Protein AF-A0A951NHQ7-F1 (afdb_monomer_lite)

Sequence (108 aa):
MDDSTAAALALEETAPVEVALPTFAVLARLRSTAADGPAAVADVIGQVAPSAGLYDDVVVERQEDDGSFWVVVRFVTVSVDVHTAVLGVHETLTGQGVAVDEVWALPI

pLDDT: mean 86.29, std 16.73, range [41.97, 98.0]

Structure (mmCIF, N/CA/C/O backbone):
data_AF-A0A951NHQ7-F1
#
_entry.id   AF-A0A951NHQ7-F1
#
loop_
_atom_site.group_PDB
_atom_site.id
_atom_site.type_symbol
_atom_site.label_atom_id
_atom_site.label_alt_id
_atom_site.label_comp_id
_atom_site.label_asym_id
_atom_site.label_entity_id
_atom_site.label_seq_id
_atom_site.pdbx_PDB_ins_code
_atom_site.Cartn_x
_atom_site.Cartn_y
_atom_site.Cartn_z
_atom_site.occupancy
_atom_site.B_iso_or_equiv
_atom_site.auth_seq_id
_atom_site.auth_comp_id
_atom_site.auth_asym_id
_atom_site.auth_atom_id
_atom_site.pdbx_PDB_model_num
ATOM 1 N N . MET A 1 1 ? 63.049 -4.331 -34.613 1.00 41.97 1 MET A N 1
ATOM 2 C CA . MET A 1 1 ? 62.092 -5.453 -34.706 1.00 41.97 1 MET A CA 1
ATOM 3 C C . MET A 1 1 ? 61.044 -5.067 -33.698 1.00 41.97 1 MET A C 1
ATOM 5 O O . MET A 1 1 ? 61.218 -5.310 -32.512 1.00 41.97 1 MET A O 1
ATOM 9 N N . ASP A 1 2 ? 60.127 -4.231 -34.165 1.00 45.97 2 ASP A N 1
ATOM 10 C CA . ASP A 1 2 ? 59.394 -3.319 -33.300 1.00 45.97 2 ASP A CA 1
ATOM 11 C C . ASP A 1 2 ? 58.014 -3.914 -33.074 1.00 45.97 2 ASP A C 1
ATOM 13 O O . ASP A 1 2 ? 57.411 -4.486 -33.983 1.00 45.97 2 ASP A O 1
ATOM 17 N N . ASP A 1 3 ? 57.614 -3.835 -31.816 1.00 49.31 3 ASP A N 1
ATOM 18 C CA . ASP A 1 3 ? 56.496 -4.474 -31.142 1.00 49.31 3 ASP A CA 1
ATOM 19 C C . ASP A 1 3 ? 55.148 -4.174 -31.827 1.00 49.31 3 ASP A C 1
ATOM 21 O O . ASP A 1 3 ? 54.363 -3.323 -31.415 1.00 49.31 3 ASP A O 1
ATOM 25 N N . SER A 1 4 ? 54.890 -4.848 -32.949 1.00 54.03 4 SER A N 1
ATOM 26 C CA . SER A 1 4 ? 53.634 -4.787 -33.694 1.00 54.03 4 SER A CA 1
ATOM 27 C C . SER 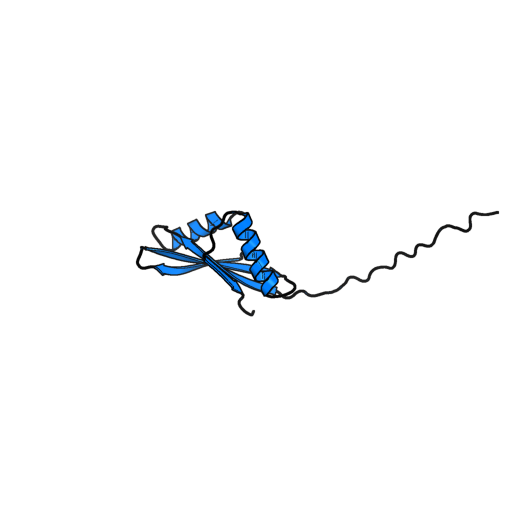A 1 4 ? 52.642 -5.782 -33.097 1.00 54.03 4 SER A C 1
ATOM 29 O O . SER A 1 4 ? 52.205 -6.732 -33.739 1.00 54.03 4 SER A O 1
ATOM 31 N N . THR A 1 5 ? 52.318 -5.617 -31.819 1.00 49.56 5 THR A N 1
ATOM 32 C CA . THR A 1 5 ? 51.136 -6.243 -31.210 1.00 49.56 5 THR A CA 1
ATOM 33 C C . THR A 1 5 ? 50.615 -5.376 -30.066 1.00 49.56 5 THR A C 1
ATOM 35 O O . THR A 1 5 ? 50.234 -5.861 -29.005 1.00 49.56 5 THR A O 1
ATOM 38 N N . ALA A 1 6 ? 50.535 -4.063 -30.290 1.00 47.22 6 ALA A N 1
ATOM 39 C CA . ALA A 1 6 ? 49.545 -3.262 -29.584 1.00 47.22 6 ALA A CA 1
ATOM 40 C C . ALA A 1 6 ? 48.175 -3.715 -30.098 1.00 47.22 6 ALA A C 1
ATOM 42 O O . ALA A 1 6 ? 47.684 -3.241 -31.122 1.00 47.22 6 ALA A O 1
ATOM 43 N N . ALA A 1 7 ? 47.638 -4.740 -29.436 1.00 49.25 7 ALA A N 1
ATOM 44 C CA . ALA A 1 7 ? 46.322 -5.292 -29.656 1.00 49.25 7 ALA A CA 1
ATOM 45 C C . ALA A 1 7 ? 45.310 -4.146 -29.699 1.00 49.25 7 ALA A C 1
ATOM 47 O O . ALA A 1 7 ? 44.929 -3.586 -28.671 1.00 49.25 7 ALA A O 1
ATOM 48 N N . ALA A 1 8 ? 44.892 -3.800 -30.913 1.00 47.44 8 ALA A N 1
ATOM 49 C CA . ALA A 1 8 ? 43.713 -3.002 -31.164 1.00 47.44 8 ALA A CA 1
ATOM 50 C C . ALA A 1 8 ? 42.497 -3.854 -30.780 1.00 47.44 8 ALA A C 1
ATOM 52 O O . ALA A 1 8 ? 41.776 -4.369 -31.629 1.00 47.44 8 ALA A O 1
ATOM 53 N N . LEU A 1 9 ? 42.292 -4.033 -29.474 1.00 44.69 9 LEU A N 1
ATOM 54 C CA . LEU A 1 9 ? 40.975 -4.279 -28.918 1.00 44.69 9 LEU A CA 1
ATOM 55 C C . LEU A 1 9 ? 40.206 -2.980 -29.145 1.00 44.69 9 LEU A C 1
ATOM 57 O O . LEU A 1 9 ? 40.169 -2.098 -28.289 1.00 44.69 9 LEU A O 1
ATOM 61 N N . ALA A 1 10 ? 39.678 -2.836 -30.360 1.00 50.50 10 ALA A N 1
ATOM 62 C CA . ALA A 1 10 ? 38.569 -1.948 -30.613 1.00 50.50 10 ALA A CA 1
ATOM 63 C C . ALA A 1 10 ? 37.487 -2.379 -29.625 1.00 50.50 10 ALA A C 1
ATOM 65 O O . ALA A 1 10 ? 36.888 -3.442 -29.7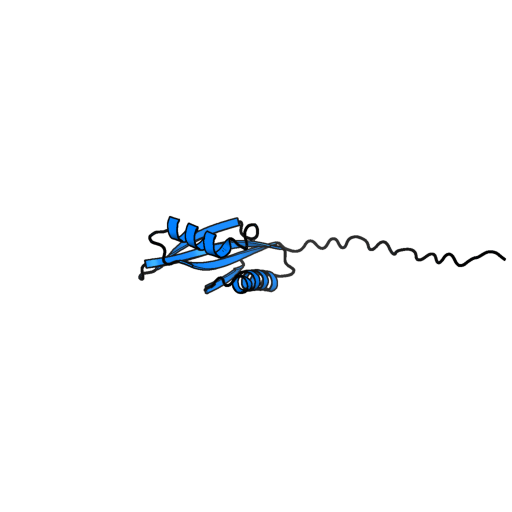71 1.00 50.50 10 ALA A O 1
ATOM 66 N N . LEU A 1 11 ? 37.347 -1.601 -28.553 1.00 48.56 11 LEU A N 1
ATOM 67 C CA . LEU A 1 11 ? 36.154 -1.589 -27.734 1.00 48.56 11 LEU A CA 1
ATOM 68 C C . LEU A 1 11 ? 35.018 -1.390 -28.729 1.00 48.56 11 LEU A C 1
ATOM 70 O O . LEU A 1 11 ? 34.878 -0.302 -29.285 1.00 48.56 11 LEU A O 1
ATOM 74 N N . GLU A 1 12 ? 34.291 -2.463 -29.036 1.00 52.03 12 GLU A N 1
ATOM 75 C CA . GLU A 1 12 ? 32.982 -2.337 -29.646 1.00 52.03 12 GLU A CA 1
ATOM 76 C C . GLU A 1 12 ? 32.207 -1.435 -28.696 1.00 52.03 12 GLU A C 1
ATOM 78 O O . GLU A 1 12 ? 31.861 -1.825 -27.581 1.00 52.03 12 GLU A O 1
ATOM 83 N N . GLU A 1 13 ? 32.074 -0.172 -29.092 1.00 51.53 13 GLU A N 1
ATOM 84 C CA . GLU A 1 13 ? 31.236 0.806 -28.434 1.00 51.53 13 GLU A CA 1
ATOM 85 C C . GLU A 1 13 ? 29.830 0.219 -28.492 1.00 51.53 13 GLU A C 1
ATOM 87 O O . GLU A 1 13 ? 29.149 0.281 -29.516 1.00 51.53 13 GLU A O 1
ATOM 92 N N . THR A 1 14 ? 29.443 -0.483 -27.426 1.00 56.19 14 THR A N 1
ATOM 93 C CA . THR A 1 14 ? 28.093 -0.997 -27.265 1.00 56.19 14 THR A CA 1
ATOM 94 C C . THR A 1 14 ? 27.193 0.220 -27.284 1.00 56.19 14 THR A C 1
ATOM 96 O O . THR A 1 14 ? 27.141 0.963 -26.301 1.00 56.19 14 THR A O 1
ATOM 99 N N . ALA A 1 15 ? 26.547 0.452 -28.427 1.00 56.22 15 ALA A N 1
ATOM 100 C CA . ALA A 1 15 ? 25.542 1.485 -28.571 1.00 56.22 15 ALA A CA 1
ATOM 101 C C . ALA A 1 15 ? 24.575 1.367 -27.381 1.00 56.22 15 ALA A C 1
ATOM 103 O O . ALA A 1 15 ? 24.190 0.241 -27.035 1.00 56.22 15 ALA A O 1
ATOM 104 N N . PRO A 1 16 ? 24.224 2.479 -26.713 1.00 60.81 16 PRO A N 1
ATOM 105 C CA . PRO A 1 16 ? 23.299 2.428 -25.596 1.00 60.81 16 PRO A CA 1
ATOM 106 C C . PRO A 1 16 ? 22.023 1.736 -26.067 1.00 60.81 16 PRO A C 1
ATOM 108 O O . PRO A 1 16 ? 21.402 2.133 -27.053 1.00 60.81 16 PRO A O 1
ATOM 111 N N . VAL A 1 17 ? 21.667 0.649 -25.388 1.00 63.62 17 VAL A N 1
ATOM 112 C CA . VAL A 1 17 ? 20.413 -0.050 -25.639 1.00 63.62 17 VAL A CA 1
ATOM 113 C C . VAL A 1 17 ? 19.301 0.857 -25.117 1.00 63.62 17 VAL A C 1
ATOM 115 O O . VAL A 1 17 ? 18.996 0.863 -23.927 1.00 63.62 17 VAL A O 1
ATOM 118 N N . GLU A 1 18 ? 18.726 1.669 -26.006 1.00 59.50 18 GLU A N 1
ATOM 119 C CA . GLU A 1 18 ? 17.541 2.486 -25.735 1.00 59.50 18 GLU A CA 1
ATOM 120 C C . GLU A 1 18 ? 16.300 1.585 -25.671 1.00 59.50 18 GLU A C 1
ATOM 122 O O . GLU A 1 18 ? 15.480 1.531 -26.585 1.00 59.50 18 GLU A O 1
ATOM 127 N N . VAL A 1 19 ? 16.168 0.823 -24.586 1.00 71.25 19 VAL A N 1
ATOM 128 C CA . VAL A 1 19 ? 14.921 0.125 -24.263 1.00 71.25 19 VAL A CA 1
ATOM 129 C C . VAL A 1 19 ? 14.141 1.001 -23.294 1.00 71.25 19 VAL A C 1
ATOM 131 O O . VAL A 1 19 ? 14.480 1.110 -22.117 1.00 71.25 19 VAL A O 1
ATOM 134 N N . ALA A 1 20 ? 13.085 1.637 -23.801 1.00 82.50 20 ALA A N 1
ATOM 135 C CA . ALA A 1 20 ? 12.091 2.288 -22.962 1.00 82.50 20 ALA A CA 1
ATOM 136 C C . ALA A 1 20 ? 11.232 1.204 -22.300 1.00 82.50 20 ALA A C 1
ATOM 138 O O . ALA A 1 20 ? 10.382 0.586 -22.941 1.00 82.50 20 ALA A O 1
ATOM 139 N N . LEU A 1 21 ? 11.494 0.944 -21.022 1.00 86.50 21 LEU A N 1
ATOM 140 C CA . LEU A 1 21 ? 10.673 0.042 -20.227 1.00 86.50 21 LEU A CA 1
ATOM 141 C C . LEU A 1 21 ? 9.319 0.704 -19.911 1.00 86.50 21 LEU A C 1
ATOM 143 O O . LEU A 1 21 ? 9.287 1.905 -19.625 1.00 86.50 21 LEU A O 1
ATOM 147 N N . PRO A 1 22 ? 8.206 -0.048 -19.957 1.00 89.50 22 PRO A N 1
ATOM 148 C CA . PRO A 1 22 ? 6.904 0.480 -19.579 1.00 89.50 22 PRO A CA 1
ATOM 149 C C . PRO A 1 22 ? 6.830 0.835 -18.089 1.00 89.50 22 PRO A C 1
ATOM 151 O O . PRO A 1 22 ? 7.460 0.210 -17.231 1.00 89.50 22 PRO A O 1
ATOM 154 N N . THR A 1 23 ? 6.002 1.835 -17.797 1.00 91.31 23 THR A N 1
ATOM 155 C CA . THR A 1 23 ? 5.642 2.242 -16.437 1.00 91.31 23 THR A CA 1
ATOM 156 C C . THR A 1 23 ? 4.320 1.589 -16.044 1.00 91.31 23 THR A C 1
ATOM 158 O O . THR A 1 23 ? 3.382 1.563 -16.839 1.00 91.31 23 THR A O 1
ATOM 161 N N . PHE A 1 24 ? 4.226 1.107 -14.806 1.00 93.00 24 PHE A N 1
ATOM 162 C CA . PHE A 1 24 ? 3.032 0.505 -14.217 1.00 93.00 24 PHE A CA 1
ATOM 163 C C . PHE A 1 24 ? 2.668 1.193 -12.900 1.00 93.00 24 PHE A C 1
ATOM 165 O O . PHE A 1 24 ? 3.536 1.429 -12.055 1.00 93.00 24 PHE A O 1
ATOM 172 N N . ALA A 1 25 ? 1.375 1.462 -12.717 1.00 94.81 25 ALA A N 1
ATOM 173 C CA . ALA A 1 25 ? 0.807 1.831 -11.429 1.00 94.81 25 ALA A CA 1
ATOM 174 C C . ALA A 1 25 ? 0.377 0.547 -10.713 1.00 94.81 25 ALA A C 1
ATOM 176 O O . ALA A 1 25 ? -0.529 -0.150 -11.169 1.00 94.81 25 ALA A O 1
ATOM 177 N N . VAL A 1 26 ? 1.042 0.223 -9.610 1.00 97.06 26 VAL A N 1
ATOM 178 C CA . VAL A 1 26 ? 0.784 -0.966 -8.799 1.00 97.06 26 VAL A CA 1
ATOM 179 C C . VAL A 1 26 ? 0.166 -0.532 -7.478 1.00 97.06 26 VAL A C 1
ATOM 181 O O . VAL A 1 26 ? 0.687 0.340 -6.794 1.00 97.06 26 VAL A O 1
ATOM 184 N N . LEU A 1 27 ? -0.962 -1.124 -7.126 1.00 97.69 27 LEU A N 1
ATOM 185 C CA . LEU A 1 27 ? -1.696 -0.870 -5.900 1.00 97.69 27 LEU A CA 1
ATOM 186 C C . LEU A 1 27 ? -1.462 -2.018 -4.926 1.00 97.69 27 LEU A C 1
ATOM 188 O O . LEU A 1 27 ? -1.533 -3.183 -5.314 1.00 97.69 27 LEU A O 1
ATOM 192 N N . ALA A 1 28 ? -1.201 -1.681 -3.669 1.00 97.69 28 ALA A N 1
ATOM 193 C CA . ALA A 1 28 ? -1.147 -2.625 -2.564 1.00 97.69 28 ALA A CA 1
ATOM 194 C C . ALA A 1 28 ? -2.222 -2.251 -1.545 1.00 97.69 28 ALA A C 1
ATOM 196 O O . ALA A 1 28 ? -2.272 -1.104 -1.096 1.00 97.69 28 ALA A O 1
ATOM 197 N N . ARG A 1 29 ? -3.072 -3.208 -1.171 1.00 97.75 29 ARG A N 1
ATOM 198 C CA . ARG A 1 29 ? -4.084 -3.028 -0.128 1.00 97.75 29 ARG A CA 1
ATOM 199 C C . ARG A 1 29 ? -3.584 -3.597 1.191 1.00 97.75 29 ARG A C 1
ATOM 201 O O . ARG A 1 29 ? -3.220 -4.768 1.275 1.00 97.75 29 ARG A O 1
ATOM 208 N N . LEU A 1 30 ? -3.596 -2.748 2.209 1.00 97.06 30 LEU A N 1
ATOM 209 C CA . LEU A 1 30 ? -3.167 -3.049 3.564 1.00 97.06 30 LEU A CA 1
ATOM 210 C C . LEU A 1 30 ? -4.308 -2.779 4.537 1.00 97.06 30 LEU A C 1
ATOM 212 O O . LEU A 1 30 ? -5.199 -1.961 4.281 1.00 97.06 30 LEU A O 1
ATOM 216 N N . ARG A 1 31 ? -4.248 -3.454 5.681 1.00 96.38 31 ARG A N 1
ATOM 217 C CA . ARG A 1 31 ? -5.219 -3.302 6.755 1.00 96.38 31 ARG A CA 1
ATOM 218 C C . ARG A 1 31 ? -4.672 -2.431 7.878 1.00 96.38 31 ARG A C 1
ATOM 220 O O . ARG A 1 31 ? -3.543 -2.618 8.321 1.00 96.38 31 ARG A O 1
ATOM 227 N N . SER A 1 32 ? -5.507 -1.532 8.390 1.00 97.00 32 SER A N 1
ATOM 228 C CA . SER A 1 32 ? -5.216 -0.740 9.586 1.00 97.00 32 SER A CA 1
ATOM 229 C C . SER A 1 32 ? -6.339 -0.868 10.612 1.00 97.00 32 SER A C 1
ATOM 231 O O . SER A 1 32 ? -7.516 -0.888 10.262 1.00 97.00 32 SER A O 1
ATOM 233 N N . THR A 1 33 ? -5.988 -0.938 11.894 1.00 96.00 33 THR A N 1
ATOM 234 C CA . THR A 1 33 ? -6.946 -0.917 13.017 1.00 96.00 33 THR A CA 1
ATOM 235 C C . THR A 1 33 ? -6.945 0.433 13.736 1.00 96.00 33 THR A C 1
ATOM 237 O O . THR A 1 33 ? -7.207 0.501 14.938 1.00 96.00 33 THR A O 1
ATOM 240 N N . ALA A 1 34 ? -6.559 1.501 13.038 1.00 96.81 34 ALA A N 1
ATOM 241 C CA . ALA A 1 34 ? -6.532 2.844 13.596 1.00 96.81 34 ALA A CA 1
ATOM 242 C C . ALA A 1 34 ? -7.939 3.357 13.956 1.00 96.81 34 ALA A C 1
ATOM 244 O O . ALA A 1 34 ? -8.952 2.805 13.539 1.00 96.81 34 ALA A O 1
ATOM 245 N N . ALA A 1 35 ? -7.998 4.429 14.750 1.00 94.88 35 ALA A N 1
ATOM 246 C CA . ALA A 1 35 ? -9.256 4.956 15.282 1.00 94.88 35 ALA A CA 1
ATOM 247 C C . ALA A 1 35 ? -10.149 5.637 14.226 1.00 94.88 35 ALA A C 1
ATOM 249 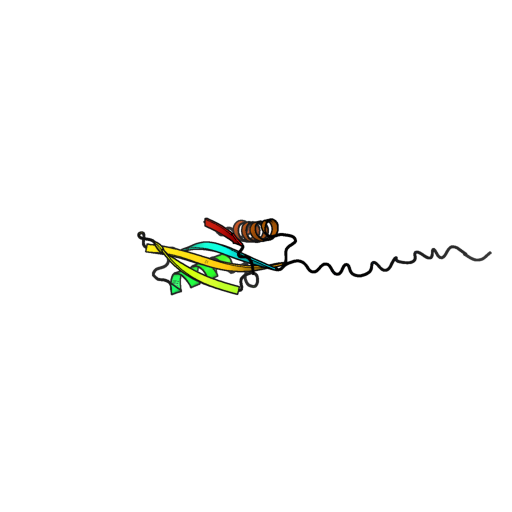O O . ALA A 1 35 ? -11.368 5.677 14.385 1.00 94.88 35 ALA A O 1
ATOM 250 N N . ASP A 1 36 ? -9.549 6.189 13.172 1.00 97.00 36 ASP A N 1
ATOM 251 C CA . ASP A 1 36 ? -10.231 6.896 12.093 1.00 97.00 36 ASP A CA 1
ATOM 252 C C . ASP A 1 36 ? -9.425 6.829 10.785 1.00 97.00 36 ASP A C 1
ATOM 254 O O . ASP A 1 36 ? -8.297 6.333 10.751 1.00 97.00 36 ASP A O 1
ATOM 258 N N . GLY A 1 37 ? -10.016 7.325 9.693 1.00 96.25 37 GLY A N 1
ATOM 259 C CA . GLY A 1 37 ? -9.403 7.302 8.363 1.00 96.25 37 GLY A CA 1
ATOM 260 C C . GLY A 1 37 ? -8.039 8.009 8.287 1.00 96.25 37 GLY A C 1
ATOM 261 O O . GLY A 1 37 ? -7.086 7.402 7.800 1.00 96.25 37 GLY A O 1
ATOM 262 N N . PRO A 1 38 ? -7.893 9.259 8.768 1.00 97.81 38 PRO A N 1
ATOM 263 C CA . PRO A 1 38 ? -6.592 9.928 8.821 1.00 97.81 38 PRO A CA 1
ATOM 264 C C . PRO A 1 38 ? -5.532 9.152 9.612 1.00 97.81 38 PRO A C 1
ATOM 266 O O . PRO A 1 38 ? -4.388 9.046 9.166 1.00 97.81 38 PRO A O 1
ATOM 269 N N . ALA A 1 39 ? -5.903 8.575 10.757 1.00 97.88 39 ALA A N 1
ATOM 270 C CA . ALA A 1 39 ? -5.005 7.742 11.544 1.00 97.88 39 ALA A CA 1
ATOM 271 C C . ALA A 1 39 ? -4.647 6.436 10.816 1.00 97.88 39 ALA A C 1
ATOM 273 O O . ALA A 1 39 ? -3.505 5.997 10.910 1.00 97.88 39 ALA A O 1
ATOM 274 N N . ALA A 1 40 ? -5.570 5.850 10.048 1.00 97.75 40 ALA A N 1
ATOM 275 C CA . ALA A 1 40 ? -5.309 4.661 9.238 1.00 97.75 40 ALA A CA 1
ATOM 276 C C . ALA A 1 40 ? -4.294 4.933 8.120 1.00 97.75 40 ALA A C 1
ATOM 278 O O . ALA A 1 40 ? -3.397 4.128 7.882 1.00 97.75 40 ALA A O 1
ATOM 279 N N . VAL A 1 41 ? -4.385 6.099 7.473 1.00 97.56 41 VAL A N 1
ATOM 280 C CA . VAL A 1 41 ? -3.384 6.540 6.489 1.00 97.56 41 VAL A CA 1
ATOM 281 C C . VAL A 1 41 ? -2.022 6.727 7.152 1.00 97.56 41 VAL A C 1
ATOM 283 O O . VAL A 1 41 ? -1.023 6.235 6.636 1.00 97.56 41 VAL A O 1
ATOM 286 N N . ALA A 1 42 ? -1.968 7.404 8.302 1.00 96.75 42 ALA A N 1
ATOM 287 C CA . ALA A 1 42 ? -0.716 7.617 9.026 1.00 96.75 42 ALA A CA 1
ATOM 288 C C . ALA A 1 42 ? -0.072 6.298 9.491 1.00 96.75 42 ALA A C 1
ATOM 290 O O . ALA A 1 42 ? 1.145 6.144 9.393 1.00 96.75 42 ALA A O 1
ATOM 291 N N . ASP A 1 43 ? -0.886 5.347 9.954 1.00 96.81 43 ASP A N 1
ATOM 292 C CA . ASP A 1 43 ? -0.458 3.998 10.323 1.00 96.81 43 ASP A CA 1
ATOM 293 C C . ASP A 1 43 ? 0.161 3.266 9.126 1.00 96.81 43 ASP A C 1
ATOM 295 O O . ASP A 1 43 ? 1.314 2.843 9.192 1.00 96.81 43 ASP A O 1
ATOM 299 N N . VAL A 1 44 ? -0.539 3.212 7.988 1.00 96.62 44 VAL A N 1
ATOM 300 C CA . VAL A 1 44 ? -0.015 2.567 6.775 1.00 96.62 44 VAL A CA 1
ATOM 301 C C . VAL A 1 44 ? 1.235 3.258 6.244 1.00 96.62 44 VAL A C 1
ATOM 303 O O . VAL A 1 44 ? 2.188 2.565 5.898 1.00 96.62 44 VAL A O 1
ATOM 306 N N . ILE A 1 45 ? 1.299 4.593 6.254 1.00 95.75 45 ILE A N 1
ATOM 307 C CA . ILE A 1 45 ? 2.532 5.329 5.929 1.00 95.75 45 ILE A CA 1
ATOM 308 C C . ILE A 1 45 ? 3.679 4.888 6.844 1.00 95.75 45 ILE A C 1
ATOM 310 O O . ILE A 1 45 ? 4.792 4.694 6.365 1.00 95.75 45 ILE A O 1
ATOM 314 N N . GLY A 1 46 ? 3.423 4.702 8.140 1.00 94.75 46 GLY A N 1
ATOM 315 C CA . GLY A 1 46 ? 4.410 4.178 9.083 1.00 94.75 46 GLY A CA 1
ATOM 316 C C . GLY A 1 46 ? 4.886 2.768 8.726 1.00 94.75 46 GLY A C 1
ATOM 317 O O . GLY A 1 46 ? 6.086 2.501 8.787 1.00 94.75 46 GLY A O 1
ATOM 318 N N . GLN A 1 47 ? 3.973 1.889 8.302 1.00 93.50 47 GLN A N 1
ATOM 319 C CA . GLN A 1 47 ? 4.293 0.523 7.875 1.00 93.50 47 GLN A CA 1
ATOM 320 C C . GLN A 1 47 ? 5.159 0.501 6.607 1.00 93.50 47 GLN A C 1
ATOM 322 O O . GLN A 1 47 ? 6.138 -0.240 6.547 1.00 93.50 47 GLN A O 1
ATOM 327 N N . VAL A 1 48 ? 4.838 1.333 5.608 1.00 93.88 48 VAL A N 1
ATOM 328 C CA . VAL A 1 48 ? 5.563 1.376 4.323 1.00 93.88 48 VAL A CA 1
ATOM 329 C C . VAL A 1 48 ? 6.695 2.405 4.282 1.00 93.88 48 VAL A C 1
ATOM 331 O O . VAL A 1 48 ? 7.340 2.564 3.248 1.00 93.88 48 VAL A O 1
ATOM 334 N N . ALA A 1 49 ? 6.992 3.082 5.394 1.00 91.56 49 ALA A N 1
ATOM 335 C CA . ALA A 1 49 ? 8.056 4.083 5.483 1.00 91.56 49 ALA A CA 1
ATOM 336 C C . ALA A 1 49 ? 9.437 3.601 4.981 1.00 91.56 49 ALA A C 1
ATOM 338 O O . ALA A 1 49 ? 10.143 4.404 4.368 1.00 91.56 49 ALA A O 1
ATOM 339 N N . PRO A 1 50 ? 9.855 2.328 5.156 1.00 89.31 50 PRO A N 1
ATOM 340 C CA . PRO A 1 50 ? 11.111 1.842 4.575 1.00 89.31 50 PRO A CA 1
ATOM 341 C C . PRO A 1 50 ? 11.121 1.836 3.035 1.00 89.31 50 PRO A C 1
ATOM 343 O O . PRO A 1 50 ? 12.189 1.877 2.431 1.00 89.31 50 PRO A O 1
ATOM 346 N N . SER A 1 51 ? 9.944 1.830 2.403 1.00 84.81 51 SER A N 1
ATOM 347 C CA . SER A 1 51 ? 9.732 1.988 0.957 1.00 84.81 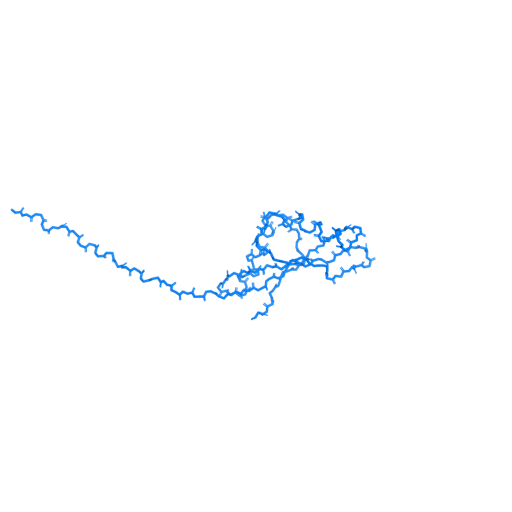51 SER A CA 1
ATOM 348 C C . SER A 1 51 ? 9.513 3.446 0.533 1.00 84.81 51 SER A C 1
ATOM 350 O O . SER A 1 51 ? 9.018 3.697 -0.569 1.00 84.81 51 SER A O 1
ATOM 352 N N . ALA A 1 52 ? 9.840 4.423 1.387 1.00 76.69 52 ALA A N 1
ATOM 353 C CA . ALA A 1 52 ? 9.675 5.837 1.068 1.00 76.69 52 ALA A CA 1
ATOM 354 C C . ALA A 1 52 ? 10.354 6.189 -0.268 1.00 76.69 52 ALA A C 1
ATOM 356 O O . ALA A 1 52 ? 11.533 5.910 -0.483 1.00 76.69 52 ALA A O 1
ATOM 357 N N . GLY A 1 53 ? 9.586 6.803 -1.172 1.00 78.75 53 GLY A N 1
ATOM 358 C CA . GLY A 1 53 ? 10.019 7.149 -2.530 1.00 78.75 53 GLY A CA 1
ATOM 359 C C . GLY A 1 53 ? 9.659 6.124 -3.610 1.00 78.75 53 GLY A C 1
ATOM 360 O O . GLY A 1 53 ? 9.813 6.435 -4.787 1.00 78.75 53 GLY A O 1
ATOM 361 N N . LEU A 1 54 ? 9.154 4.940 -3.241 1.00 83.75 54 LEU A N 1
ATOM 362 C CA . LEU A 1 54 ? 8.626 3.945 -4.190 1.00 83.75 54 LEU A CA 1
ATOM 363 C C . LEU A 1 54 ? 7.110 4.067 -4.400 1.00 83.75 54 LEU A C 1
ATOM 365 O O . LEU A 1 54 ? 6.583 3.591 -5.406 1.00 83.75 54 LEU A O 1
ATOM 369 N N . TYR A 1 55 ? 6.416 4.705 -3.458 1.00 89.19 55 TYR A N 1
ATOM 370 C CA . TYR A 1 55 ? 4.993 5.017 -3.534 1.00 89.19 55 TYR A CA 1
ATOM 371 C C . TYR A 1 55 ? 4.766 6.527 -3.612 1.00 89.19 55 TYR A C 1
ATOM 373 O O . TYR A 1 55 ? 5.575 7.309 -3.108 1.00 89.19 55 TYR A O 1
ATOM 381 N N . ASP A 1 56 ? 3.666 6.931 -4.245 1.00 90.44 56 ASP A N 1
ATOM 382 C CA . ASP A 1 56 ? 3.319 8.337 -4.472 1.00 90.44 56 ASP A CA 1
ATOM 383 C C . ASP A 1 56 ? 1.966 8.750 -3.874 1.00 90.44 56 ASP A C 1
ATOM 385 O O . ASP A 1 56 ? 1.701 9.946 -3.752 1.00 90.44 56 ASP A O 1
ATOM 389 N N . ASP A 1 57 ? 1.134 7.787 -3.465 1.00 93.75 57 ASP A N 1
ATOM 390 C CA . ASP A 1 57 ? -0.173 8.048 -2.864 1.00 93.75 57 ASP A CA 1
ATOM 391 C C . ASP A 1 57 ? -0.570 6.967 -1.845 1.00 93.75 57 ASP A C 1
ATOM 393 O O . ASP A 1 57 ? -0.195 5.798 -1.978 1.00 93.75 57 ASP A O 1
ATOM 397 N N . VAL A 1 58 ? -1.336 7.366 -0.826 1.00 96.19 58 VAL A N 1
ATOM 398 C CA . VAL A 1 58 ? -1.899 6.488 0.211 1.00 96.19 58 VAL A CA 1
ATOM 399 C C . VAL A 1 58 ? -3.296 6.981 0.573 1.00 96.19 58 VAL A C 1
ATOM 401 O O . VAL A 1 58 ? -3.457 8.087 1.089 1.00 96.19 58 VAL A O 1
ATOM 404 N N . VAL A 1 59 ? -4.312 6.149 0.347 1.00 96.50 59 VAL A N 1
ATOM 405 C CA . VAL A 1 59 ? -5.720 6.529 0.525 1.00 96.50 59 VAL A CA 1
ATOM 406 C C . VAL A 1 59 ? -6.513 5.453 1.252 1.00 96.50 59 VAL A C 1
ATOM 408 O O . VAL A 1 59 ? -6.266 4.261 1.093 1.00 96.50 59 VAL A O 1
ATOM 411 N N . VAL A 1 60 ? -7.513 5.863 2.031 1.00 96.75 60 VAL A N 1
ATOM 412 C CA . VAL A 1 60 ? -8.507 4.926 2.570 1.00 96.75 60 VAL A CA 1
ATOM 413 C C . VAL A 1 60 ? -9.430 4.488 1.436 1.00 96.75 60 VAL A C 1
ATOM 415 O O . VAL A 1 60 ? -10.056 5.328 0.794 1.00 96.75 60 VAL A O 1
ATOM 418 N N . GLU A 1 61 ? -9.537 3.181 1.213 1.00 95.81 61 GLU A N 1
ATOM 419 C CA . GLU A 1 61 ? -10.505 2.593 0.284 1.00 95.81 61 GLU A CA 1
ATOM 420 C C . GLU A 1 61 ? -11.882 2.479 0.947 1.00 95.81 61 GLU A C 1
ATOM 422 O O . GLU A 1 61 ? -12.876 2.968 0.411 1.00 95.81 61 GLU A O 1
ATOM 427 N N . ARG A 1 62 ? -11.947 1.845 2.125 1.00 94.81 62 ARG A N 1
ATOM 428 C CA . ARG A 1 62 ? -13.192 1.652 2.885 1.00 94.81 62 ARG A CA 1
ATOM 429 C C . ARG A 1 62 ? -12.930 1.342 4.360 1.00 94.81 62 ARG A C 1
ATOM 431 O O . ARG A 1 62 ? -11.841 0.902 4.722 1.00 94.81 62 ARG A O 1
ATOM 438 N N . GLN A 1 63 ? -13.950 1.541 5.192 1.00 96.50 63 GLN A N 1
ATOM 439 C CA . GLN A 1 63 ? -13.997 1.046 6.569 1.00 96.50 63 GLN A CA 1
ATOM 440 C C . GLN A 1 63 ? -14.860 -0.222 6.618 1.00 96.50 63 GLN A C 1
ATOM 442 O O . GLN A 1 63 ? -15.956 -0.236 6.059 1.00 96.50 63 GLN A O 1
ATOM 447 N N . GLU A 1 64 ? -14.362 -1.265 7.274 1.00 95.50 64 GLU A N 1
ATOM 448 C CA . GLU A 1 64 ? -15.066 -2.527 7.498 1.00 95.50 64 GLU A CA 1
ATOM 449 C C . GLU A 1 64 ? -15.990 -2.457 8.719 1.00 95.50 64 GLU A C 1
ATOM 451 O O . GLU A 1 64 ? -15.811 -1.639 9.624 1.00 95.50 64 GLU A O 1
ATOM 456 N N . ASP A 1 65 ? -16.938 -3.393 8.786 1.00 94.94 65 ASP A N 1
ATOM 457 C CA . ASP A 1 65 ? -17.905 -3.506 9.887 1.00 94.94 65 ASP A CA 1
ATOM 458 C C . ASP A 1 65 ? -17.248 -3.762 11.254 1.00 94.94 65 ASP A C 1
ATOM 460 O O . ASP A 1 65 ? -17.813 -3.420 12.294 1.00 94.94 65 ASP A O 1
ATOM 464 N N . ASP A 1 66 ? -16.049 -4.352 11.271 1.00 93.38 66 ASP A N 1
ATOM 465 C CA . ASP A 1 66 ? -15.268 -4.571 12.493 1.00 93.38 66 ASP A CA 1
ATOM 466 C C . ASP A 1 66 ? -14.438 -3.349 12.924 1.00 93.38 66 ASP A C 1
ATOM 468 O O . ASP A 1 66 ? -13.665 -3.422 13.880 1.00 93.38 66 ASP A O 1
ATOM 472 N N . GLY A 1 67 ? -14.615 -2.219 12.236 1.00 93.38 67 GLY A N 1
ATOM 473 C CA . GLY A 1 67 ? -13.951 -0.954 12.517 1.00 93.38 67 GLY A CA 1
ATOM 474 C C . GLY A 1 67 ? -12.563 -0.816 11.895 1.00 93.38 67 GLY A C 1
ATOM 475 O O . GLY A 1 67 ? -11.992 0.268 11.986 1.00 93.38 67 GLY A O 1
ATOM 476 N N . SER A 1 68 ? -12.025 -1.859 11.252 1.00 95.94 68 SER A N 1
ATOM 477 C CA . SER A 1 68 ? -10.756 -1.763 10.522 1.00 95.94 68 SER A CA 1
ATOM 478 C C . SER A 1 68 ? -10.898 -0.997 9.205 1.00 95.94 68 SER A C 1
ATOM 480 O O . SER A 1 68 ? -11.983 -0.876 8.644 1.00 95.94 68 SER A O 1
ATOM 482 N N . PHE A 1 69 ? -9.786 -0.476 8.699 1.00 97.81 69 PHE A N 1
ATOM 483 C CA . PHE A 1 69 ? -9.713 0.262 7.446 1.00 97.81 69 PHE A CA 1
ATOM 484 C C . PHE A 1 69 ? -8.912 -0.522 6.416 1.00 97.81 69 PHE A C 1
ATOM 486 O O . PHE A 1 69 ? -7.811 -1.000 6.700 1.00 97.81 69 PHE A O 1
ATOM 493 N N . TRP A 1 70 ? -9.451 -0.589 5.204 1.00 97.81 70 TRP A N 1
ATOM 494 C CA . TRP A 1 70 ? -8.687 -0.919 4.013 1.00 97.81 70 TRP A CA 1
ATOM 495 C C . TRP A 1 70 ? -8.044 0.349 3.477 1.00 97.81 70 TRP A C 1
ATOM 497 O O . TRP A 1 70 ? -8.729 1.330 3.179 1.00 97.81 70 TRP A O 1
ATOM 507 N N . VAL A 1 71 ? -6.723 0.328 3.364 1.00 98.00 71 VAL A N 1
ATOM 508 C CA . VAL A 1 71 ? -5.922 1.448 2.880 1.00 98.00 71 VAL A CA 1
ATOM 509 C C . VAL A 1 71 ? -5.114 0.967 1.686 1.00 98.00 71 VAL A C 1
ATOM 511 O O . VAL A 1 71 ? -4.497 -0.096 1.726 1.00 98.00 71 VAL A O 1
ATOM 514 N N . VAL A 1 72 ? -5.135 1.743 0.610 1.00 97.94 72 VAL A N 1
ATOM 515 C CA . VAL A 1 72 ? -4.440 1.437 -0.635 1.00 97.94 72 VAL A CA 1
ATOM 516 C C . VAL A 1 72 ? -3.239 2.355 -0.774 1.00 97.94 72 VAL A C 1
ATOM 518 O O . VAL A 1 72 ? -3.362 3.574 -0.668 1.00 97.94 72 VAL A O 1
ATOM 521 N N . VAL A 1 73 ? -2.083 1.755 -1.036 1.00 97.69 73 VAL A N 1
ATOM 522 C CA . VAL A 1 73 ? -0.833 2.441 -1.369 1.00 97.69 73 VAL A CA 1
ATOM 523 C C . VAL A 1 73 ? -0.588 2.285 -2.864 1.00 97.69 73 VAL A C 1
ATOM 525 O O . VAL A 1 73 ? -0.655 1.168 -3.384 1.00 97.69 73 VAL A O 1
ATOM 528 N N . ARG A 1 74 ? -0.294 3.387 -3.560 1.00 96.94 74 ARG A N 1
ATOM 529 C CA . ARG A 1 74 ? 0.045 3.380 -4.987 1.00 96.94 74 ARG A CA 1
ATOM 530 C C . ARG A 1 74 ? 1.548 3.497 -5.195 1.00 96.94 74 ARG A C 1
ATOM 532 O O . ARG A 1 74 ? 2.170 4.464 -4.774 1.00 96.94 74 ARG A O 1
ATOM 539 N N . PHE A 1 75 ? 2.099 2.528 -5.909 1.00 95.38 75 PHE A N 1
ATOM 540 C CA . PHE A 1 75 ? 3.476 2.465 -6.374 1.00 95.38 75 PHE A CA 1
ATOM 541 C C . PHE A 1 75 ? 3.523 2.763 -7.868 1.00 95.38 75 PHE A C 1
ATOM 543 O O . PHE A 1 75 ? 2.725 2.230 -8.640 1.00 95.38 75 PHE A O 1
ATOM 550 N N . VAL A 1 76 ? 4.485 3.577 -8.292 1.00 92.31 76 VAL A N 1
ATOM 551 C CA . VAL A 1 76 ? 4.757 3.818 -9.713 1.00 92.31 76 VAL A CA 1
ATOM 552 C C . VAL A 1 76 ? 6.104 3.192 -10.029 1.00 92.31 76 VAL A C 1
ATOM 554 O O . VAL A 1 76 ? 7.136 3.626 -9.526 1.00 92.31 76 VAL A O 1
ATOM 557 N N . THR A 1 77 ? 6.089 2.137 -10.839 1.00 90.94 77 THR A N 1
ATOM 558 C CA . THR A 1 77 ? 7.275 1.314 -11.108 1.00 90.94 77 THR A CA 1
ATOM 559 C C . THR A 1 77 ? 7.539 1.214 -12.599 1.00 90.94 77 THR A C 1
ATOM 561 O O . THR A 1 77 ? 6.611 1.201 -13.401 1.00 90.94 77 THR A O 1
ATOM 564 N N . VAL A 1 78 ? 8.809 1.122 -12.976 1.00 91.44 78 VAL A N 1
ATOM 565 C CA . VAL A 1 78 ? 9.225 0.803 -14.344 1.00 91.44 78 VAL A CA 1
ATOM 566 C C . VAL A 1 78 ? 9.623 -0.667 -14.371 1.00 91.44 78 VAL A C 1
ATOM 568 O O . VAL A 1 78 ? 10.415 -1.096 -13.533 1.00 91.44 78 VAL A O 1
ATOM 571 N N . SER A 1 79 ? 9.067 -1.451 -15.294 1.00 93.00 79 SER A N 1
ATOM 572 C CA . SER A 1 79 ? 9.305 -2.899 -15.342 1.00 93.00 79 SER A CA 1
ATOM 573 C C . SER A 1 79 ? 9.187 -3.459 -16.756 1.00 93.00 79 SER A C 1
ATOM 575 O O . SER A 1 79 ? 8.706 -2.785 -17.658 1.00 93.00 79 SER A O 1
ATOM 577 N N . VAL A 1 80 ? 9.631 -4.699 -16.963 1.00 92.56 80 VAL A N 1
ATOM 578 C CA . VAL A 1 80 ? 9.569 -5.389 -18.266 1.00 92.56 80 VAL A CA 1
ATOM 579 C C . VAL A 1 80 ? 8.150 -5.824 -18.636 1.00 92.56 80 VAL A C 1
ATOM 581 O O . VAL A 1 80 ? 7.811 -5.885 -19.816 1.00 92.56 80 VAL A O 1
ATOM 584 N N . ASP A 1 81 ? 7.311 -6.088 -17.635 1.00 93.31 81 ASP A N 1
ATOM 585 C CA . ASP A 1 81 ? 5.903 -6.435 -17.783 1.00 93.31 81 ASP A CA 1
ATOM 586 C C . ASP A 1 81 ? 5.135 -6.197 -16.469 1.00 93.31 81 ASP A C 1
ATOM 588 O O . ASP A 1 81 ? 5.713 -5.944 -15.406 1.00 93.31 81 ASP A O 1
ATOM 592 N N . VAL A 1 82 ? 3.805 -6.285 -16.552 1.00 94.44 82 VAL A N 1
ATOM 593 C CA . VAL A 1 82 ? 2.896 -6.041 -15.424 1.00 94.44 82 VAL A CA 1
ATOM 594 C C . VAL A 1 82 ? 3.059 -7.062 -14.295 1.00 94.44 82 VAL A C 1
ATOM 596 O O . VAL A 1 82 ? 2.916 -6.715 -13.125 1.00 94.44 82 VAL A O 1
ATOM 599 N N . HIS A 1 83 ? 3.371 -8.317 -14.624 1.00 95.88 83 HIS A N 1
ATOM 600 C CA . HIS A 1 83 ? 3.515 -9.380 -13.634 1.00 95.88 83 HIS A CA 1
ATOM 601 C C . HIS A 1 83 ? 4.755 -9.139 -12.773 1.00 95.88 83 HIS A C 1
ATOM 603 O O . HIS A 1 83 ? 4.678 -9.185 -11.548 1.00 95.88 83 HIS A O 1
ATOM 609 N N . THR A 1 84 ? 5.866 -8.788 -13.414 1.00 95.81 84 THR A N 1
ATOM 610 C CA . THR A 1 84 ? 7.129 -8.439 -12.767 1.00 95.81 84 THR A CA 1
ATOM 611 C C . THR A 1 84 ? 6.988 -7.168 -11.928 1.00 95.81 84 THR A C 1
ATOM 613 O O . THR A 1 84 ? 7.545 -7.097 -10.838 1.00 95.81 84 THR A O 1
ATOM 616 N N . ALA A 1 85 ? 6.216 -6.174 -12.385 1.00 95.31 85 ALA A N 1
ATOM 617 C CA . ALA A 1 85 ? 5.905 -4.986 -11.583 1.00 95.31 85 ALA A CA 1
ATOM 618 C C . A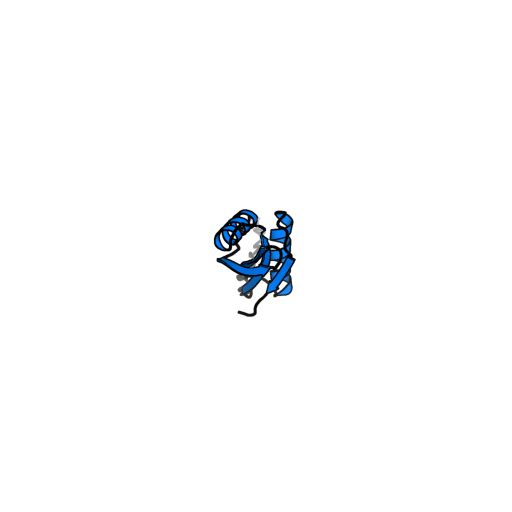LA A 1 85 ? 5.149 -5.335 -10.286 1.00 95.31 85 ALA A C 1
ATOM 620 O O . ALA A 1 85 ? 5.561 -4.931 -9.198 1.00 95.31 85 ALA A O 1
ATOM 621 N N . VAL A 1 86 ? 4.072 -6.124 -10.390 1.00 97.31 86 VAL A N 1
ATOM 622 C CA . VAL A 1 86 ? 3.275 -6.577 -9.235 1.00 97.31 86 VAL A CA 1
ATOM 623 C C . VAL A 1 86 ? 4.121 -7.407 -8.271 1.00 97.31 86 VAL A C 1
ATOM 625 O O . VAL A 1 86 ? 4.104 -7.153 -7.066 1.00 97.31 86 VAL A O 1
ATOM 628 N N . LEU A 1 87 ? 4.890 -8.365 -8.797 1.00 97.06 87 LEU A N 1
ATOM 629 C CA . LEU A 1 87 ? 5.769 -9.209 -7.993 1.00 97.06 87 LEU A CA 1
ATOM 630 C C . LEU A 1 87 ? 6.831 -8.373 -7.274 1.00 97.06 87 LEU A C 1
ATOM 632 O O . LEU A 1 87 ? 7.024 -8.558 -6.078 1.00 97.06 87 LEU A O 1
ATOM 636 N N . GLY A 1 88 ? 7.456 -7.411 -7.958 1.00 95.44 88 GLY A N 1
ATOM 637 C CA . GLY A 1 88 ? 8.475 -6.548 -7.363 1.00 95.44 88 GLY A CA 1
ATOM 638 C C . GLY A 1 88 ? 7.951 -5.720 -6.186 1.00 95.44 88 GLY A C 1
ATOM 639 O O . GLY A 1 88 ? 8.613 -5.634 -5.151 1.00 95.44 88 GLY A O 1
ATOM 640 N N . VAL A 1 89 ? 6.742 -5.157 -6.292 1.00 96.38 89 VAL A N 1
ATOM 641 C CA . VAL A 1 89 ? 6.106 -4.436 -5.172 1.00 96.38 89 VAL A CA 1
ATOM 642 C C . VAL A 1 89 ? 5.766 -5.391 -4.030 1.00 96.38 89 VAL A C 1
ATOM 644 O O . VAL A 1 89 ? 6.077 -5.099 -2.876 1.00 96.38 89 VAL A O 1
ATOM 647 N N . HIS A 1 90 ? 5.186 -6.553 -4.338 1.00 97.12 90 HIS A N 1
ATOM 648 C CA . HIS A 1 90 ? 4.873 -7.565 -3.332 1.00 97.12 90 HIS A CA 1
ATOM 649 C C . HIS A 1 90 ? 6.130 -8.039 -2.579 1.00 97.12 90 HIS A C 1
ATOM 651 O O . HIS A 1 90 ? 6.138 -8.077 -1.349 1.00 97.12 90 HIS A O 1
ATOM 657 N N . GLU A 1 91 ? 7.212 -8.368 -3.286 1.00 95.69 91 GLU A N 1
ATOM 658 C CA . GLU A 1 91 ? 8.488 -8.794 -2.696 1.00 95.69 91 GLU A CA 1
ATOM 659 C C . GLU A 1 91 ? 9.148 -7.681 -1.876 1.00 95.69 91 GLU A C 1
ATOM 661 O O . GLU A 1 91 ? 9.690 -7.944 -0.804 1.00 95.69 91 GLU A O 1
ATOM 666 N N . THR A 1 92 ? 9.048 -6.428 -2.327 1.00 94.44 92 THR A N 1
ATOM 667 C CA . THR A 1 92 ? 9.552 -5.268 -1.576 1.00 94.44 92 THR A CA 1
ATOM 668 C C . THR A 1 92 ? 8.829 -5.124 -0.237 1.00 94.44 92 THR A C 1
ATOM 670 O O . THR A 1 92 ? 9.474 -4.998 0.804 1.00 94.44 92 THR A O 1
ATOM 673 N N . LEU A 1 93 ? 7.496 -5.188 -0.245 1.00 95.25 93 LEU A N 1
ATOM 674 C CA . LEU A 1 93 ? 6.677 -5.049 0.960 1.00 95.25 93 LEU A CA 1
ATOM 675 C C . LEU A 1 93 ? 6.867 -6.232 1.916 1.00 95.25 93 LEU A C 1
ATOM 677 O O . LEU A 1 93 ? 7.132 -6.043 3.105 1.00 95.25 93 LEU A O 1
ATOM 681 N N . THR A 1 94 ? 6.818 -7.458 1.397 1.00 94.62 94 THR A N 1
ATOM 682 C CA . THR A 1 94 ? 7.026 -8.666 2.210 1.00 94.62 94 THR A CA 1
ATOM 683 C C . THR A 1 94 ? 8.445 -8.750 2.772 1.00 94.62 94 THR A C 1
ATOM 685 O O . THR A 1 94 ? 8.614 -9.111 3.937 1.00 94.62 94 THR A O 1
ATOM 688 N N . GLY A 1 95 ? 9.463 -8.335 2.010 1.00 93.81 95 GLY A N 1
ATOM 689 C CA . GLY A 1 95 ? 10.849 -8.232 2.476 1.00 93.81 95 GLY A CA 1
ATOM 690 C C . GLY A 1 95 ? 11.046 -7.226 3.617 1.00 93.81 95 GLY A C 1
ATOM 691 O O . GLY A 1 95 ? 11.995 -7.353 4.390 1.00 93.81 95 GLY A O 1
ATOM 692 N N . GLN A 1 96 ? 10.130 -6.266 3.768 1.00 92.62 96 GLN A N 1
ATOM 693 C CA . GLN A 1 96 ? 10.091 -5.302 4.872 1.00 92.62 96 GLN A CA 1
ATOM 694 C C . GLN A 1 96 ? 9.202 -5.755 6.039 1.00 92.62 96 GLN A C 1
ATOM 696 O O . GLN A 1 96 ? 9.080 -5.042 7.032 1.00 92.62 96 GLN A O 1
ATOM 701 N N . GLY A 1 97 ? 8.590 -6.940 5.945 1.00 93.81 97 GLY A N 1
ATOM 702 C CA . GLY A 1 97 ? 7.669 -7.456 6.956 1.00 93.81 97 GLY A CA 1
ATOM 703 C C . GLY A 1 97 ? 6.290 -6.794 6.933 1.00 93.81 97 GLY A C 1
ATOM 704 O O . GLY A 1 97 ? 5.545 -6.919 7.903 1.00 93.81 97 GLY A O 1
ATOM 705 N N . VAL A 1 98 ? 5.942 -6.099 5.848 1.00 94.38 98 VAL A N 1
ATOM 706 C CA . VAL A 1 98 ? 4.627 -5.481 5.678 1.00 94.38 98 VAL A CA 1
ATOM 707 C C . VAL A 1 98 ? 3.624 -6.553 5.255 1.00 94.38 98 VAL A C 1
ATOM 709 O O . VAL A 1 98 ? 3.829 -7.254 4.262 1.00 94.38 98 VAL A O 1
ATOM 712 N N . ALA A 1 99 ? 2.535 -6.687 6.013 1.00 92.12 99 ALA A N 1
ATOM 713 C CA . ALA A 1 99 ? 1.435 -7.577 5.665 1.00 92.12 99 ALA A CA 1
ATOM 714 C C . ALA A 1 99 ? 0.552 -6.907 4.605 1.00 92.12 99 ALA A C 1
ATOM 716 O O . ALA A 1 99 ? 0.025 -5.818 4.826 1.00 92.12 99 ALA A O 1
ATOM 717 N N . VAL A 1 100 ? 0.409 -7.564 3.456 1.00 93.50 100 VAL A N 1
ATOM 718 C CA . VAL A 1 100 ? -0.365 -7.058 2.321 1.00 93.50 100 VAL A CA 1
ATOM 719 C C . VAL A 1 100 ? -1.441 -8.071 1.977 1.00 93.50 100 VAL A C 1
ATOM 721 O O . VAL A 1 100 ? -1.149 -9.256 1.824 1.00 93.50 100 VAL A O 1
ATOM 724 N N . ASP A 1 101 ? -2.676 -7.605 1.849 1.00 94.25 101 ASP A N 1
ATOM 725 C CA . ASP A 1 101 ? -3.819 -8.467 1.555 1.00 94.25 101 ASP A CA 1
ATOM 726 C C . ASP A 1 101 ? -3.978 -8.713 0.055 1.00 94.25 101 ASP A C 1
ATOM 728 O O . ASP A 1 101 ? -4.355 -9.804 -0.367 1.00 94.25 101 ASP A O 1
ATOM 732 N N . GLU A 1 102 ? -3.688 -7.703 -0.766 1.00 96.44 102 GLU A N 1
ATOM 733 C CA . GLU A 1 102 ? -3.766 -7.808 -2.222 1.00 96.44 102 GLU A C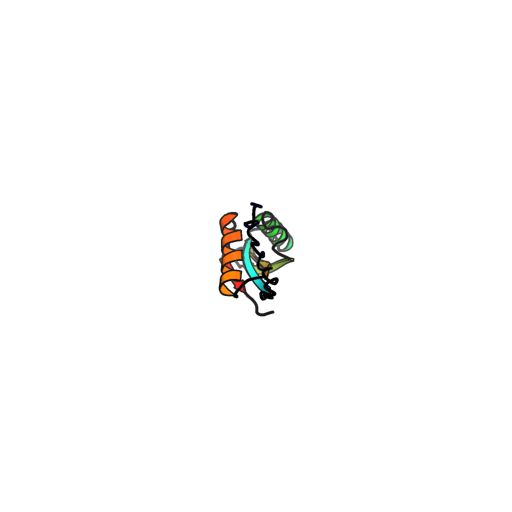A 1
ATOM 734 C C . GLU A 1 102 ? -2.784 -6.842 -2.893 1.00 96.44 102 GLU A C 1
ATOM 736 O O . GLU A 1 102 ? -2.612 -5.713 -2.430 1.00 96.44 102 GLU A O 1
ATOM 741 N N . VAL A 1 103 ? -2.166 -7.270 -4.000 1.00 96.88 103 VAL A N 1
ATOM 742 C CA . VAL A 1 103 ? -1.341 -6.418 -4.872 1.00 96.88 103 VAL A CA 1
ATOM 743 C C . VAL A 1 103 ? -1.773 -6.619 -6.321 1.00 96.88 103 VAL A C 1
ATOM 745 O O . VAL A 1 103 ? -1.846 -7.752 -6.794 1.00 96.88 103 VAL A O 1
ATOM 748 N N . TRP A 1 104 ? -2.046 -5.531 -7.038 1.00 97.50 104 TRP A N 1
ATOM 749 C CA . TRP A 1 104 ? -2.485 -5.570 -8.434 1.00 97.50 104 TRP A CA 1
ATOM 750 C C . TRP A 1 104 ? -2.025 -4.329 -9.193 1.00 97.50 104 TRP A C 1
ATOM 752 O O . TRP A 1 104 ? -1.640 -3.334 -8.593 1.00 97.50 104 TRP A O 1
ATOM 762 N N . ALA A 1 105 ? -2.061 -4.366 -10.522 1.00 94.25 105 ALA A N 1
ATOM 763 C CA . ALA A 1 105 ? -1.720 -3.213 -11.349 1.00 94.25 105 ALA A CA 1
ATOM 764 C C . ALA A 1 105 ? -2.954 -2.619 -12.028 1.00 94.25 105 ALA A C 1
ATOM 766 O O . ALA A 1 105 ? -3.887 -3.340 -12.391 1.00 94.25 105 ALA A O 1
ATOM 767 N N . LEU A 1 106 ? -2.922 -1.307 -12.248 1.00 83.31 106 LEU A N 1
ATOM 768 C CA . LEU A 1 106 ? -3.837 -0.613 -13.143 1.00 83.31 106 LEU A CA 1
ATOM 769 C C . LEU A 1 106 ? -3.134 -0.336 -14.482 1.00 83.31 106 LEU A C 1
ATOM 771 O O . LEU A 1 106 ? -1.957 0.036 -14.482 1.00 83.31 106 LEU A O 1
ATOM 775 N N . PRO A 1 107 ? -3.828 -0.488 -15.624 1.00 65.38 107 PRO A N 1
ATOM 776 C CA . PRO A 1 107 ? -3.341 0.072 -16.877 1.00 65.38 107 PRO A CA 1
ATOM 777 C C . PRO A 1 107 ? -3.286 1.602 -16.746 1.00 65.38 107 PRO A C 1
ATOM 779 O O . PRO A 1 107 ? -4.259 2.207 -16.287 1.00 65.38 107 PRO A O 1
ATOM 782 N N . ILE A 1 108 ? -2.153 2.204 -17.119 1.00 65.50 108 ILE A N 1
ATOM 783 C CA . ILE A 1 108 ? -1.964 3.664 -17.181 1.00 65.50 108 ILE A CA 1
ATOM 784 C C . ILE A 1 108 ? -2.083 4.163 -18.616 1.00 65.50 108 ILE A C 1
ATOM 786 O O . ILE A 1 108 ? -1.637 3.427 -19.526 1.00 65.50 108 ILE A O 1
#

Foldseek 3Di:
DDPPPPPPPPPPPPDPPPDQFDKWKKKFKAKDQDQDFVRRQVVVCVLCVVVPPQWDDKGFPDADPVRMTIIMTIGIDGDNDQVCVQVVVVCSSVVSVGDTPDMGIDDD

Secondary structure (DSSP, 8-state):
--------------------PPEEEEEEEEEE--SSHHHHHHHHHHHHGGGTTTEEEEEEEEE-TTS-EEEEEEEEEE-SSHHHHHHHHHHHHHHTT---SEEEEE--

Radius of gyration: 22.46 Å; chains: 1; bounding box: 80×19×50 Å